Protein AF-A0A6F8ZNH8-F1 (afdb_monomer_lite)

Structure (mmCIF, N/CA/C/O backbone):
data_AF-A0A6F8ZNH8-F1
#
_entry.id   AF-A0A6F8ZNH8-F1
#
loop_
_atom_site.group_PDB
_atom_site.id
_atom_site.type_symbol
_atom_site.label_atom_id
_atom_site.label_alt_id
_atom_site.label_comp_id
_atom_site.label_asym_id
_atom_site.label_entity_id
_atom_site.label_seq_id
_atom_site.pdbx_PDB_ins_code
_atom_site.Cartn_x
_atom_site.Cartn_y
_atom_site.Cartn_z
_atom_site.occupancy
_atom_site.B_iso_or_equiv
_atom_site.auth_seq_id
_atom_site.auth_comp_id
_atom_site.auth_asym_id
_atom_site.auth_atom_id
_atom_site.pdbx_PDB_model_num
ATOM 1 N N . MET A 1 1 ? -17.813 -5.329 -20.142 1.00 42.69 1 MET A N 1
ATOM 2 C CA . MET A 1 1 ? -16.525 -4.760 -19.698 1.00 42.69 1 MET A CA 1
ATOM 3 C C . MET A 1 1 ? -16.427 -5.074 -18.222 1.00 42.69 1 MET A C 1
ATOM 5 O O . MET A 1 1 ? -17.301 -4.631 -17.494 1.00 42.69 1 MET A O 1
ATOM 9 N N . SER A 1 2 ? -15.509 -5.939 -17.800 1.00 47.44 2 SER A N 1
ATOM 10 C CA . SER A 1 2 ? -15.346 -6.252 -16.377 1.00 47.44 2 SER A CA 1
ATOM 11 C C . SER A 1 2 ? -14.862 -5.000 -15.650 1.00 47.44 2 SER A C 1
ATOM 13 O O . SER A 1 2 ? -13.825 -4.444 -16.016 1.00 47.44 2 SER A O 1
ATOM 15 N N . GLU A 1 3 ? -15.622 -4.539 -14.667 1.00 58.56 3 GLU A N 1
ATOM 16 C CA . GLU A 1 3 ? -15.182 -3.494 -13.752 1.00 58.56 3 GLU A CA 1
ATOM 17 C C . GLU A 1 3 ? -13.995 -4.025 -12.937 1.00 58.56 3 GLU A C 1
ATOM 19 O O . GLU A 1 3 ? -13.998 -5.172 -12.487 1.00 58.56 3 GLU A O 1
ATOM 24 N N . ALA A 1 4 ? -12.920 -3.242 -12.841 1.00 76.88 4 ALA A N 1
ATOM 25 C CA . ALA A 1 4 ? -11.747 -3.644 -12.075 1.00 76.88 4 ALA A CA 1
ATOM 26 C C . ALA A 1 4 ? -12.054 -3.484 -10.581 1.00 76.88 4 ALA A C 1
ATOM 28 O O . ALA A 1 4 ? -12.448 -2.397 -10.170 1.00 76.88 4 ALA A O 1
ATOM 29 N N . VAL A 1 5 ? -11.813 -4.524 -9.773 1.00 86.62 5 VAL A N 1
ATOM 30 C CA . VAL A 1 5 ? -12.069 -4.536 -8.314 1.00 86.62 5 VAL A CA 1
ATOM 31 C C . VAL A 1 5 ? -11.471 -3.312 -7.608 1.00 86.62 5 VAL A C 1
ATOM 33 O O . VAL A 1 5 ? -12.122 -2.706 -6.769 1.00 86.62 5 VAL A O 1
ATOM 36 N N . ALA A 1 6 ? -10.270 -2.885 -8.011 1.00 87.94 6 ALA A N 1
ATOM 37 C CA . ALA A 1 6 ? -9.596 -1.702 -7.470 1.00 87.94 6 ALA A CA 1
ATOM 38 C C . ALA A 1 6 ? -10.387 -0.386 -7.653 1.00 87.94 6 ALA A C 1
ATOM 40 O O . ALA A 1 6 ? -10.163 0.580 -6.936 1.00 87.94 6 ALA A O 1
ATOM 41 N N . ARG A 1 7 ? -11.320 -0.312 -8.610 1.00 88.94 7 ARG A N 1
ATOM 42 C CA . ARG A 1 7 ? -12.134 0.890 -8.853 1.00 88.94 7 ARG A CA 1
ATOM 43 C C . ARG A 1 7 ? -13.456 0.883 -8.090 1.00 88.94 7 ARG A C 1
ATOM 45 O O . ARG A 1 7 ? -14.021 1.962 -7.905 1.00 88.94 7 ARG A O 1
ATOM 52 N N . ASP A 1 8 ? -13.908 -0.279 -7.629 1.00 92.25 8 ASP A N 1
ATOM 53 C CA . ASP A 1 8 ? -15.174 -0.446 -6.919 1.00 92.25 8 ASP A CA 1
ATOM 54 C C . ASP A 1 8 ? -15.009 -0.117 -5.427 1.00 92.25 8 ASP A C 1
ATOM 56 O O . ASP A 1 8 ? -14.792 -0.978 -4.574 1.00 92.25 8 ASP A O 1
ATOM 60 N N . LYS A 1 9 ? -15.108 1.174 -5.099 1.00 92.25 9 LYS A N 1
ATOM 61 C CA . LYS A 1 9 ? -14.975 1.668 -3.719 1.00 92.25 9 LYS A CA 1
ATOM 62 C C . LYS A 1 9 ? -16.019 1.086 -2.768 1.00 92.25 9 LYS A C 1
ATOM 64 O O . LYS A 1 9 ? -15.726 0.918 -1.584 1.00 92.25 9 LYS A O 1
ATOM 69 N N . ALA A 1 10 ? -17.222 0.789 -3.265 1.00 93.38 10 ALA A N 1
ATOM 70 C CA . ALA A 1 10 ? -18.279 0.199 -2.452 1.00 93.38 10 ALA A CA 1
ATOM 71 C C . ALA A 1 10 ? -17.900 -1.229 -2.045 1.00 93.38 10 ALA A C 1
ATOM 73 O O . ALA A 1 10 ? -17.994 -1.575 -0.866 1.00 93.38 10 ALA A O 1
ATOM 74 N N . LEU A 1 11 ? -17.383 -2.019 -2.990 1.00 93.94 11 LEU A N 1
ATOM 75 C CA . LEU A 1 11 ? -16.864 -3.352 -2.712 1.00 93.94 11 LEU A CA 1
ATOM 76 C C . LEU A 1 11 ? -15.678 -3.305 -1.744 1.00 93.94 11 LEU A C 1
ATOM 78 O O . LEU A 1 11 ? -15.710 -4.004 -0.732 1.00 93.94 11 LEU A O 1
ATOM 82 N N . LEU A 1 12 ? -14.679 -2.451 -1.998 1.00 93.50 12 LEU A N 1
ATOM 83 C CA . LEU A 1 12 ? -13.515 -2.292 -1.113 1.00 93.50 12 LEU A CA 1
ATOM 84 C C . LEU A 1 12 ? -13.935 -1.938 0.322 1.00 93.50 12 LEU A C 1
ATOM 86 O O . LEU A 1 12 ? -13.414 -2.514 1.275 1.00 93.50 12 LEU A O 1
ATOM 90 N N . SER A 1 13 ? -14.927 -1.057 0.473 1.00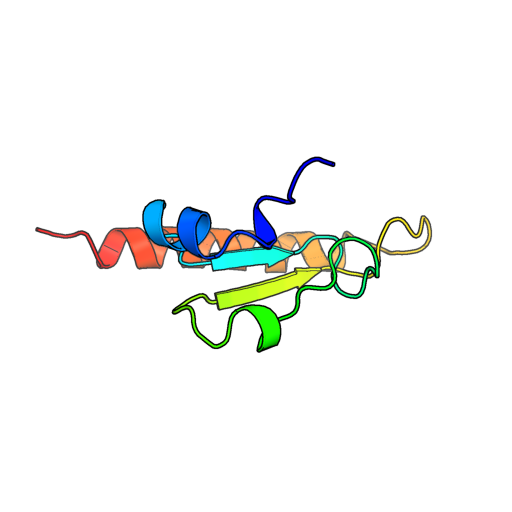 93.06 13 SER A N 1
ATOM 91 C CA . SER A 1 13 ? -15.475 -0.687 1.784 1.00 93.06 13 SER A CA 1
ATOM 92 C C . SER A 1 13 ? -16.211 -1.852 2.447 1.00 93.06 13 SER A C 1
ATOM 94 O O . SER A 1 13 ? -16.029 -2.096 3.635 1.00 93.06 13 SER A O 1
ATOM 96 N N . SER A 1 14 ? -17.024 -2.598 1.689 1.00 94.00 14 SER A N 1
ATOM 97 C CA . SER A 1 14 ? -17.787 -3.744 2.212 1.00 94.00 14 SER A CA 1
ATOM 98 C C . SER A 1 14 ? -16.900 -4.899 2.682 1.00 94.00 14 SER A C 1
ATOM 100 O O . SER A 1 14 ? -17.273 -5.638 3.588 1.00 94.00 14 SER A O 1
ATOM 102 N N . LEU A 1 15 ? -15.720 -5.037 2.073 1.00 92.94 15 LEU A N 1
ATOM 103 C CA . LEU A 1 15 ? -14.705 -6.016 2.444 1.00 92.94 15 LEU A CA 1
ATOM 104 C C . LEU A 1 15 ? -13.772 -5.505 3.549 1.00 92.94 15 LEU A C 1
ATOM 106 O O . LEU A 1 15 ? -12.852 -6.224 3.928 1.00 92.94 15 LEU A O 1
ATOM 110 N N . CYS A 1 16 ? -13.993 -4.282 4.047 1.00 92.69 16 CYS A N 1
ATOM 111 C CA . CYS A 1 16 ? -13.130 -3.620 5.020 1.00 92.69 16 CYS A CA 1
ATOM 112 C C . CYS A 1 16 ? -11.657 -3.606 4.581 1.00 92.69 16 CYS A C 1
ATOM 114 O O . CYS A 1 16 ? -10.765 -3.845 5.390 1.00 92.69 16 CYS A O 1
ATOM 116 N N . ILE A 1 17 ? -11.390 -3.357 3.294 1.00 94.12 17 ILE A N 1
ATOM 117 C CA . ILE A 1 17 ? -10.015 -3.223 2.807 1.00 94.12 17 ILE A CA 1
ATOM 118 C C . ILE A 1 17 ? -9.369 -2.015 3.488 1.00 94.12 17 ILE A C 1
ATOM 120 O O . ILE A 1 17 ? -9.897 -0.910 3.410 1.00 94.12 17 ILE A O 1
ATOM 124 N N . THR A 1 18 ? -8.221 -2.240 4.126 1.00 94.88 18 THR A N 1
ATOM 125 C CA . THR A 1 18 ? -7.436 -1.227 4.852 1.00 94.88 18 THR A CA 1
ATOM 126 C C . THR A 1 18 ? -6.176 -0.805 4.094 1.00 94.88 18 THR A C 1
ATOM 128 O O . THR A 1 18 ? -5.686 0.306 4.269 1.00 94.88 18 THR A O 1
ATOM 131 N N . HIS A 1 19 ? -5.655 -1.667 3.217 1.00 95.38 19 HIS A N 1
ATOM 132 C CA . HIS A 1 19 ? -4.396 -1.449 2.504 1.00 95.38 19 HIS A CA 1
ATOM 133 C C . HIS A 1 19 ? -4.511 -1.896 1.044 1.00 95.38 19 HIS A C 1
ATOM 135 O O . HIS A 1 19 ? -5.071 -2.952 0.745 1.00 95.38 19 HIS A O 1
ATOM 141 N N . ILE A 1 20 ? -3.950 -1.108 0.127 1.00 93.88 20 ILE A N 1
ATOM 142 C CA . ILE A 1 20 ? -3.944 -1.378 -1.314 1.00 93.88 20 ILE A CA 1
ATOM 143 C C . ILE A 1 20 ? -2.502 -1.406 -1.814 1.00 93.88 20 ILE A C 1
ATOM 145 O O . ILE A 1 20 ? -1.785 -0.413 -1.713 1.00 93.88 20 ILE A O 1
ATOM 149 N N . VAL A 1 21 ? -2.104 -2.524 -2.425 1.00 93.06 21 VAL A N 1
ATOM 150 C CA . VAL A 1 21 ? -0.873 -2.622 -3.220 1.00 93.06 21 VAL A CA 1
ATOM 151 C C . VAL A 1 21 ? -1.249 -2.552 -4.698 1.00 93.06 21 VAL A C 1
ATOM 153 O O . VAL A 1 21 ? -1.899 -3.461 -5.213 1.00 93.06 21 VAL A O 1
ATOM 156 N N . ASN A 1 22 ? -0.850 -1.485 -5.391 1.00 90.38 22 ASN A N 1
ATOM 157 C CA . ASN A 1 22 ? -1.034 -1.364 -6.836 1.00 90.38 22 ASN A CA 1
ATOM 158 C C . ASN A 1 22 ? 0.251 -1.766 -7.563 1.00 90.38 22 ASN A C 1
ATOM 160 O O . ASN A 1 22 ? 1.202 -0.993 -7.611 1.00 90.38 22 ASN A O 1
ATOM 164 N N . SER A 1 23 ? 0.271 -2.964 -8.145 1.00 85.81 23 SER A N 1
ATOM 165 C CA . SER A 1 23 ? 1.444 -3.511 -8.846 1.00 85.81 23 SER A CA 1
ATOM 166 C C . SER A 1 23 ? 1.675 -2.969 -10.261 1.00 85.81 23 SER A C 1
ATOM 168 O O . SER A 1 23 ? 2.570 -3.447 -10.950 1.00 85.81 23 SER A O 1
ATOM 170 N N . VAL A 1 24 ? 0.833 -2.042 -10.718 1.00 78.44 24 VAL A N 1
ATOM 171 C CA . VAL A 1 24 ? 0.908 -1.408 -12.043 1.00 78.44 24 VAL A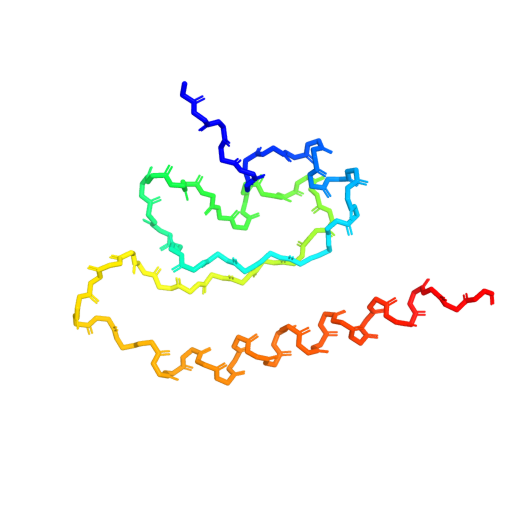 CA 1
ATOM 172 C C . VAL A 1 24 ? 0.670 0.097 -11.915 1.00 78.44 24 VAL A C 1
ATOM 174 O O . VAL A 1 24 ? -0.097 0.697 -12.677 1.00 78.44 24 VAL A O 1
ATOM 177 N N . ASP A 1 25 ? 1.265 0.708 -10.891 1.00 77.19 25 ASP A N 1
ATOM 178 C CA . ASP A 1 25 ? 1.064 2.126 -10.607 1.00 77.19 25 ASP A CA 1
ATOM 179 C C . ASP A 1 25 ? 1.538 3.009 -11.773 1.00 77.19 25 ASP A C 1
ATOM 181 O O 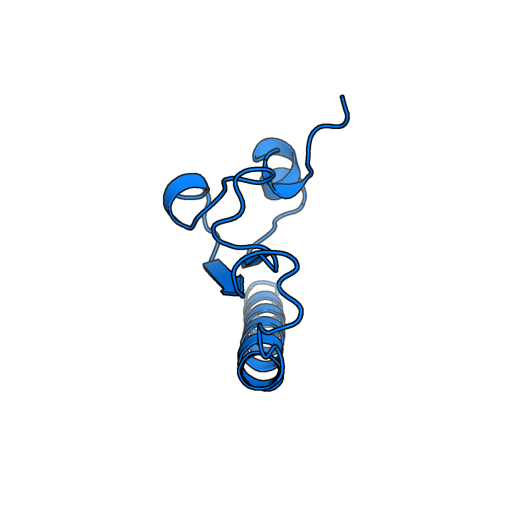. ASP A 1 25 ? 2.525 2.732 -12.449 1.00 77.19 25 ASP A O 1
ATOM 185 N N . GLY A 1 26 ? 0.788 4.067 -12.076 1.00 66.06 26 GLY A N 1
ATOM 186 C CA . GLY A 1 26 ? 1.034 4.882 -13.272 1.00 66.06 26 GLY A CA 1
ATOM 187 C C . GLY A 1 26 ? 0.587 4.249 -14.604 1.00 66.06 26 GLY A C 1
ATOM 188 O O . GLY A 1 26 ? 0.755 4.870 -15.653 1.00 66.06 26 GLY A O 1
ATOM 189 N N . CYS A 1 27 ? -0.040 3.064 -14.603 1.00 66.06 27 CYS A N 1
ATOM 190 C CA . CYS A 1 27 ? -0.670 2.492 -15.797 1.00 66.06 27 CYS A CA 1
ATOM 191 C C . CYS A 1 27 ? -1.971 3.226 -16.175 1.00 66.06 27 CYS A C 1
ATOM 193 O O . CYS A 1 27 ? -2.874 3.409 -15.358 1.00 66.06 27 CYS A O 1
ATOM 195 N N . HIS A 1 28 ? -2.149 3.546 -17.461 1.00 62.97 28 HIS A N 1
ATOM 196 C CA . HIS A 1 28 ? -3.393 4.141 -17.972 1.00 62.97 28 HIS A CA 1
ATOM 197 C C . HIS A 1 28 ? -4.616 3.200 -17.911 1.00 62.97 28 HIS A C 1
ATOM 199 O O . HIS A 1 28 ? -5.749 3.672 -17.999 1.00 62.97 28 HIS A O 1
ATOM 205 N N . ARG A 1 29 ? -4.424 1.876 -17.766 1.00 62.59 29 ARG A N 1
ATOM 206 C CA . ARG A 1 29 ? -5.526 0.887 -17.756 1.00 62.59 29 ARG A CA 1
ATOM 207 C C . ARG A 1 29 ? -6.268 0.848 -16.421 1.00 62.59 29 ARG A C 1
ATOM 209 O O . ARG A 1 29 ? -7.497 0.818 -16.406 1.00 62.59 29 ARG A O 1
ATOM 216 N N . ILE A 1 30 ? -5.532 0.871 -15.313 1.00 65.69 30 ILE A N 1
ATOM 217 C CA . ILE A 1 30 ? -6.073 0.985 -13.954 1.00 65.69 30 ILE A CA 1
ATOM 218 C C . ILE A 1 30 ? -5.468 2.255 -13.367 1.00 65.69 30 ILE A C 1
ATOM 220 O O . ILE A 1 30 ? -4.548 2.220 -12.560 1.00 65.69 30 ILE A O 1
ATOM 224 N N . SER A 1 31 ? -5.956 3.395 -13.857 1.00 67.00 31 SER A N 1
ATOM 225 C CA . SER A 1 31 ? -5.512 4.711 -13.401 1.00 67.00 31 SER A CA 1
ATOM 226 C C . SER A 1 31 ? -6.126 5.012 -12.033 1.00 67.00 31 SER A C 1
ATOM 228 O O . SER A 1 31 ? -7.078 5.779 -11.899 1.00 67.00 31 SER A O 1
ATOM 230 N N . THR A 1 32 ? -5.612 4.330 -11.017 1.00 75.38 32 THR A N 1
ATOM 231 C CA . THR A 1 32 ? -5.810 4.679 -9.614 1.00 75.38 32 THR A CA 1
ATOM 232 C C . THR A 1 32 ? -4.470 5.097 -9.040 1.00 75.38 32 THR A C 1
ATOM 234 O O . THR A 1 32 ? -3.443 4.546 -9.415 1.00 75.38 32 THR A O 1
ATOM 237 N N . GLY A 1 33 ? -4.494 6.050 -8.124 1.00 83.44 33 GLY A N 1
ATOM 238 C CA . GLY A 1 33 ? -3.351 6.432 -7.306 1.00 83.44 33 GLY A CA 1
ATOM 239 C C . GLY A 1 33 ? -3.843 6.743 -5.896 1.00 83.44 33 GLY A C 1
ATOM 240 O O . GLY A 1 33 ? -5.047 6.626 -5.646 1.00 83.44 33 GLY A O 1
ATOM 241 N N . PRO A 1 34 ? -2.980 7.212 -4.986 1.00 86.38 34 PRO A N 1
ATOM 242 C CA . PRO A 1 34 ? -3.398 7.532 -3.621 1.00 86.38 34 PRO A CA 1
ATOM 243 C C . PRO A 1 34 ? -4.569 8.532 -3.594 1.00 86.38 34 PRO A C 1
ATOM 245 O O . PRO A 1 34 ? -5.512 8.366 -2.830 1.00 86.38 34 PRO A O 1
ATOM 248 N N . GLY A 1 35 ? -4.590 9.505 -4.516 1.00 89.00 35 GLY A N 1
ATOM 249 C CA . GLY A 1 35 ? -5.702 10.454 -4.654 1.00 89.00 35 GLY A CA 1
ATOM 250 C C . GLY A 1 35 ? -7.023 9.845 -5.142 1.00 89.00 35 GLY A C 1
ATOM 251 O O . GLY A 1 35 ? -8.074 10.426 -4.903 1.00 89.00 35 GLY A O 1
ATOM 252 N N . TYR A 1 36 ? -7.012 8.678 -5.798 1.00 91.12 36 TYR A N 1
ATOM 253 C CA . TYR A 1 36 ? -8.255 7.998 -6.183 1.00 91.12 36 TYR A CA 1
ATOM 254 C C . TYR A 1 36 ? -9.009 7.485 -4.953 1.00 91.12 36 TYR A C 1
ATOM 256 O O . TYR A 1 36 ? -10.237 7.499 -4.953 1.00 91.12 36 TYR A O 1
ATOM 264 N N . TYR A 1 37 ? -8.280 7.065 -3.916 1.00 92.44 37 TYR A N 1
ATOM 265 C CA . TYR A 1 37 ? -8.824 6.480 -2.691 1.00 92.44 37 TYR A CA 1
ATOM 266 C C . TYR A 1 37 ? -8.905 7.473 -1.523 1.00 92.44 37 TYR A C 1
ATOM 268 O O . TYR A 1 37 ? -9.068 7.051 -0.387 1.00 92.44 37 TYR A O 1
ATOM 276 N N . SER A 1 38 ? -8.789 8.783 -1.767 1.00 91.12 38 SER A N 1
ATOM 277 C CA . SER A 1 38 ? -8.699 9.801 -0.704 1.00 91.12 38 SER A CA 1
ATOM 278 C C . SER A 1 38 ? -9.926 9.892 0.216 1.00 91.12 38 SER A C 1
ATOM 280 O O . SER A 1 38 ? -9.864 10.505 1.275 1.00 91.12 38 SER A O 1
ATOM 282 N N . ASP A 1 39 ? -11.058 9.354 -0.226 1.00 93.12 39 ASP A N 1
ATOM 283 C CA . ASP A 1 39 ? -12.332 9.248 0.489 1.00 93.12 39 ASP A CA 1
ATOM 284 C C . ASP A 1 39 ? -12.493 7.924 1.253 1.00 93.12 39 ASP A C 1
ATOM 286 O O . ASP A 1 39 ? -13.472 7.755 1.978 1.00 93.12 39 ASP A O 1
ATOM 290 N N . LEU A 1 40 ? -11.547 6.994 1.106 1.00 91.94 40 LEU A N 1
ATOM 291 C CA . LEU A 1 40 ? -11.498 5.743 1.851 1.00 91.94 40 LEU A CA 1
ATOM 292 C C . LEU A 1 40 ? -10.360 5.783 2.882 1.00 91.94 40 LEU A C 1
ATOM 294 O O . LEU A 1 40 ? -9.299 6.346 2.610 1.00 91.94 40 LEU A O 1
ATOM 298 N N . PRO A 1 41 ? -10.537 5.160 4.059 1.00 91.75 41 PRO A N 1
ATOM 299 C CA . PRO A 1 41 ? -9.490 5.059 5.069 1.00 91.75 41 PRO A CA 1
ATOM 300 C C . PRO A 1 41 ? -8.499 3.943 4.704 1.00 91.75 41 PRO A C 1
ATOM 302 O O . PRO A 1 41 ? -8.394 2.949 5.416 1.00 91.75 41 PRO A O 1
ATOM 305 N N . VAL A 1 42 ? -7.814 4.082 3.565 1.00 93.00 42 VAL A N 1
ATOM 306 C CA . VAL A 1 42 ? -6.865 3.080 3.066 1.00 93.00 42 VAL A CA 1
ATOM 307 C C . VAL A 1 42 ? -5.456 3.632 2.945 1.00 93.00 42 VAL A C 1
ATOM 309 O O . VAL A 1 42 ? -5.250 4.766 2.510 1.00 93.00 42 VAL A O 1
ATOM 312 N N . GLU A 1 43 ? -4.471 2.799 3.262 1.00 94.69 43 GLU A N 1
ATOM 313 C CA . GLU A 1 43 ? -3.080 3.061 2.908 1.00 94.69 43 GLU A CA 1
ATOM 314 C C . GLU A 1 43 ? -2.776 2.515 1.508 1.00 94.69 43 GLU A C 1
ATOM 316 O O . GLU A 1 43 ? -3.216 1.426 1.131 1.00 94.69 43 GLU A O 1
ATOM 321 N N . TYR A 1 44 ? -2.016 3.272 0.719 1.00 94.00 44 TYR A N 1
ATOM 322 C CA . TYR A 1 44 ? -1.714 2.942 -0.672 1.00 94.00 44 TYR A CA 1
ATOM 323 C C . TYR A 1 44 ? -0.214 2.752 -0.880 1.00 94.00 44 TYR A C 1
ATOM 325 O O . TYR A 1 44 ? 0.580 3.632 -0.545 1.00 94.00 44 TYR A O 1
ATOM 333 N N . TYR A 1 45 ? 0.159 1.646 -1.518 1.00 93.69 45 TYR A N 1
ATOM 334 C CA . TYR A 1 45 ? 1.523 1.362 -1.940 1.00 93.69 45 TYR A CA 1
ATOM 335 C C . TYR A 1 45 ? 1.568 1.040 -3.437 1.00 93.69 45 TYR A C 1
ATOM 337 O O . TYR A 1 45 ? 1.045 0.021 -3.889 1.00 93.69 45 TYR A O 1
ATOM 345 N N . GLY A 1 46 ? 2.187 1.926 -4.215 1.00 90.00 46 GLY A N 1
ATOM 346 C CA . GLY A 1 46 ? 2.376 1.753 -5.652 1.00 90.00 46 GLY A CA 1
ATOM 347 C C . GLY A 1 46 ? 3.702 1.071 -5.978 1.00 90.00 46 GLY A C 1
ATOM 348 O O . GLY A 1 46 ? 4.753 1.467 -5.475 1.00 90.00 46 GLY A O 1
ATOM 349 N N . VAL A 1 47 ? 3.665 0.071 -6.855 1.00 85.06 47 VAL A N 1
ATOM 350 C CA . VAL A 1 47 ? 4.843 -0.571 -7.437 1.00 85.06 47 VAL A CA 1
ATOM 351 C C . VAL A 1 47 ? 4.789 -0.368 -8.940 1.00 85.06 47 VAL A C 1
ATOM 353 O O . VAL A 1 47 ? 3.908 -0.931 -9.573 1.00 85.06 47 VAL A O 1
ATOM 356 N N . GLY A 1 48 ? 5.749 0.409 -9.452 1.00 73.00 48 GLY A N 1
ATOM 357 C CA . GLY A 1 48 ? 6.238 0.417 -10.836 1.00 73.00 48 GLY A CA 1
ATOM 358 C C . GLY A 1 48 ? 5.249 0.674 -11.986 1.00 73.00 48 GLY A C 1
ATOM 359 O O . GLY A 1 48 ? 4.095 0.262 -11.932 1.00 73.00 48 GLY A O 1
ATOM 360 N N . PRO A 1 49 ? 5.705 1.282 -13.099 1.00 66.81 49 PRO A N 1
ATOM 361 C CA . PRO A 1 49 ? 4.932 1.272 -14.334 1.00 66.81 49 PRO A CA 1
ATOM 362 C C . PRO A 1 49 ? 4.759 -0.167 -14.867 1.00 66.81 49 PRO A C 1
ATOM 364 O O . PRO A 1 49 ? 5.578 -1.043 -14.584 1.00 66.81 49 PRO A O 1
ATOM 367 N N . PRO A 1 50 ? 3.686 -0.428 -15.633 1.00 65.19 50 PRO A N 1
ATOM 368 C CA . PRO A 1 50 ? 3.315 -1.772 -16.067 1.00 65.19 50 PRO A CA 1
ATOM 369 C C . PRO A 1 50 ? 4.339 -2.378 -17.032 1.00 65.19 50 PRO A C 1
ATOM 371 O O . PRO A 1 50 ? 4.809 -1.687 -17.931 1.00 65.19 50 PRO A O 1
ATOM 374 N N . ASP A 1 51 ? 4.559 -3.690 -16.897 1.00 63.06 51 ASP A N 1
ATOM 375 C CA . ASP A 1 51 ? 5.016 -4.607 -17.955 1.00 63.06 51 ASP A CA 1
ATOM 376 C C . ASP A 1 51 ? 6.223 -4.143 -18.785 1.00 63.06 51 ASP A C 1
ATOM 378 O O . ASP A 1 51 ? 6.341 -4.463 -19.970 1.00 63.06 51 ASP A O 1
ATOM 382 N N . ASP A 1 52 ? 7.134 -3.402 -18.166 1.00 70.12 52 ASP A N 1
ATOM 383 C CA . ASP A 1 52 ? 8.415 -3.084 -18.769 1.00 70.12 52 ASP A CA 1
ATOM 384 C C . ASP A 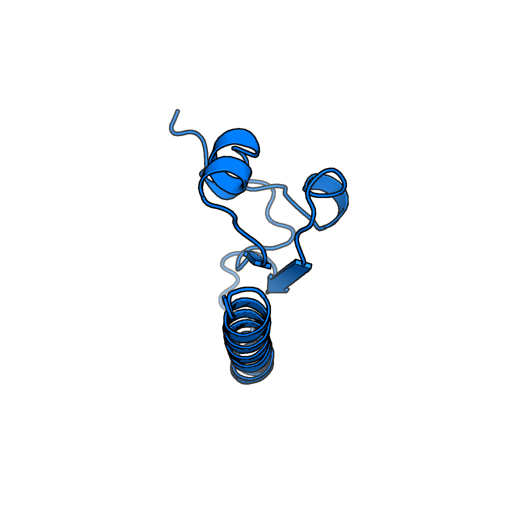1 52 ? 9.398 -4.217 -18.420 1.00 70.12 52 ASP A C 1
ATOM 386 O O . ASP A 1 52 ? 9.703 -4.418 -17.242 1.00 70.12 52 ASP A O 1
ATOM 390 N N . PRO A 1 53 ? 9.889 -4.999 -19.401 1.00 73.44 53 PRO A N 1
ATOM 391 C CA . PRO A 1 53 ? 10.885 -6.035 -19.143 1.00 73.44 53 PRO A CA 1
ATOM 392 C C . PRO A 1 53 ? 12.207 -5.470 -18.597 1.00 73.44 53 PRO A C 1
ATOM 394 O O . PRO A 1 53 ? 12.998 -6.231 -18.040 1.00 73.44 53 PRO A O 1
ATOM 397 N N . GLU A 1 54 ? 12.448 -4.161 -18.724 1.00 81.62 54 GLU A N 1
ATOM 398 C CA . GLU A 1 54 ? 13.571 -3.455 -18.101 1.00 81.62 54 GLU A CA 1
ATOM 399 C C . GLU A 1 54 ? 13.256 -2.969 -16.675 1.00 81.62 54 GLU A C 1
ATOM 401 O O . GLU A 1 54 ? 14.170 -2.588 -15.934 1.00 81.62 54 GLU A O 1
ATOM 406 N N . PHE A 1 55 ? 11.993 -3.017 -16.235 1.00 81.88 55 PHE A N 1
ATOM 407 C CA . PHE A 1 55 ? 11.627 -2.643 -14.875 1.00 81.88 55 PHE A CA 1
ATOM 408 C C . PHE A 1 55 ? 12.072 -3.710 -13.874 1.00 81.88 55 PHE A C 1
ATOM 410 O O . PHE A 1 55 ? 11.540 -4.820 -13.789 1.00 81.88 55 PHE A O 1
ATOM 417 N N . ASN A 1 56 ? 13.061 -3.349 -13.058 1.00 84.69 56 ASN A N 1
ATOM 418 C CA . ASN A 1 56 ? 13.555 -4.229 -12.016 1.00 84.69 56 ASN A CA 1
ATOM 419 C C . ASN A 1 56 ? 12.589 -4.253 -10.820 1.00 84.69 56 ASN A C 1
ATOM 421 O O . ASN A 1 56 ? 12.563 -3.326 -10.014 1.00 84.69 56 ASN A O 1
ATOM 425 N N . LEU A 1 57 ? 11.851 -5.355 -10.667 1.00 87.56 57 LEU A N 1
ATOM 426 C CA . LEU A 1 57 ? 10.971 -5.598 -9.519 1.00 87.56 57 LEU A CA 1
ATOM 427 C C . LEU A 1 57 ? 11.722 -5.922 -8.216 1.00 87.56 57 LEU A C 1
ATOM 429 O O . LEU A 1 57 ? 11.153 -5.757 -7.137 1.00 87.56 57 LEU A O 1
ATOM 433 N N . GLN A 1 58 ? 12.980 -6.377 -8.278 1.00 90.12 58 GLN A N 1
ATOM 434 C CA . GLN A 1 58 ? 13.707 -6.858 -7.093 1.00 90.12 58 GLN A CA 1
ATOM 435 C C . GLN A 1 58 ? 13.781 -5.845 -5.938 1.00 90.12 58 GLN A C 1
ATOM 437 O O . GLN A 1 58 ? 13.559 -6.256 -4.797 1.00 90.12 58 GLN A O 1
ATOM 442 N N . PRO A 1 59 ? 14.037 -4.540 -6.168 1.00 91.38 59 PRO A N 1
ATOM 443 C CA . PRO A 1 59 ? 14.070 -3.548 -5.097 1.00 91.38 59 PRO A CA 1
ATOM 444 C C . PRO A 1 59 ? 12.730 -3.398 -4.369 1.00 91.38 59 PRO A C 1
ATOM 446 O O . PRO A 1 59 ? 12.711 -2.949 -3.228 1.00 91.38 59 PRO A O 1
ATOM 449 N N . HIS A 1 60 ? 11.619 -3.789 -5.001 1.00 90.81 60 HIS A N 1
ATOM 450 C CA . HIS A 1 60 ? 10.278 -3.678 -4.437 1.00 90.81 60 HIS A CA 1
ATOM 451 C C . HIS A 1 60 ? 9.860 -4.904 -3.618 1.00 90.81 60 HIS A C 1
ATOM 453 O O . HIS A 1 60 ? 8.896 -4.805 -2.865 1.00 90.81 60 HIS A O 1
ATOM 459 N N . PHE A 1 61 ? 10.570 -6.036 -3.696 1.00 91.69 61 PHE A N 1
ATOM 460 C CA . PHE A 1 61 ? 10.166 -7.270 -3.008 1.00 91.69 61 PHE A CA 1
ATOM 461 C C . PHE A 1 61 ? 10.091 -7.114 -1.488 1.00 91.69 61 PHE A C 1
ATOM 463 O O . PHE A 1 61 ? 9.024 -7.317 -0.911 1.00 91.69 61 PHE A O 1
ATOM 470 N N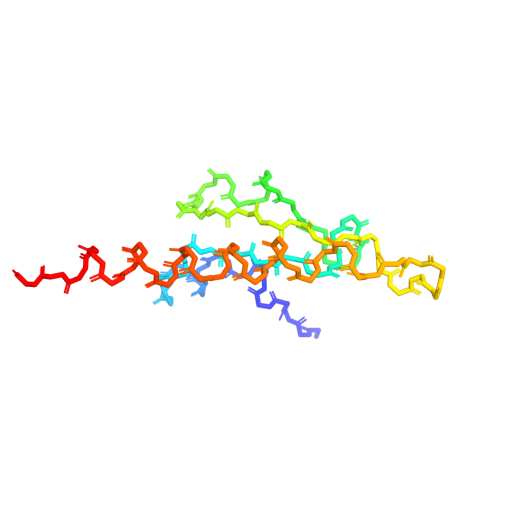 . ASN A 1 62 ? 11.192 -6.718 -0.844 1.00 96.31 62 ASN A N 1
ATOM 471 C CA . ASN A 1 62 ? 11.209 -6.560 0.612 1.00 96.31 62 ASN A CA 1
ATOM 472 C C . ASN A 1 62 ? 10.288 -5.420 1.079 1.00 96.31 62 ASN A C 1
ATOM 474 O O . ASN A 1 62 ? 9.450 -5.684 1.935 1.00 96.31 62 ASN A O 1
ATOM 478 N N . PRO A 1 63 ? 10.324 -4.208 0.484 1.00 95.81 63 PRO A N 1
ATOM 479 C CA . PRO A 1 63 ? 9.409 -3.137 0.882 1.00 95.81 63 PRO A CA 1
ATOM 480 C C . PRO A 1 63 ? 7.924 -3.504 0.753 1.00 95.81 63 PRO A C 1
ATOM 482 O O . PRO A 1 63 ? 7.137 -3.189 1.640 1.00 95.81 63 PRO A O 1
ATOM 485 N N . THR A 1 64 ? 7.534 -4.209 -0.317 1.00 95.56 64 THR A N 1
ATOM 486 C CA . THR A 1 64 ? 6.140 -4.654 -0.494 1.00 95.56 64 THR A CA 1
ATOM 487 C C . THR A 1 64 ? 5.767 -5.715 0.541 1.00 95.56 64 THR A C 1
ATOM 489 O O . THR A 1 64 ? 4.677 -5.669 1.108 1.00 95.56 64 THR A O 1
ATOM 492 N N . ALA A 1 65 ? 6.666 -6.666 0.816 1.00 96.25 65 ALA A N 1
ATOM 493 C CA . ALA A 1 65 ? 6.443 -7.682 1.840 1.00 96.25 65 ALA A CA 1
ATOM 494 C C . ALA A 1 65 ? 6.314 -7.061 3.241 1.00 96.25 65 ALA A C 1
ATOM 496 O O . ALA A 1 65 ? 5.432 -7.452 4.004 1.00 96.25 65 ALA A O 1
ATOM 497 N N . ASP A 1 66 ? 7.141 -6.065 3.560 1.00 97.19 66 ASP A N 1
ATOM 498 C CA . ASP A 1 66 ? 7.087 -5.333 4.825 1.00 97.19 66 ASP A CA 1
ATOM 499 C C . ASP A 1 66 ? 5.791 -4.530 4.965 1.00 97.19 66 ASP A C 1
ATOM 501 O O . ASP A 1 66 ? 5.184 -4.537 6.040 1.00 97.19 66 ASP A O 1
ATOM 505 N N . PHE A 1 67 ? 5.323 -3.901 3.882 1.00 96.44 67 PHE A N 1
ATOM 506 C CA . PHE A 1 67 ? 4.028 -3.220 3.840 1.00 96.44 67 PHE A CA 1
ATOM 507 C C . PHE A 1 67 ? 2.879 -4.191 4.151 1.00 96.44 67 PHE A C 1
ATOM 509 O O . PHE A 1 67 ? 2.093 -3.945 5.064 1.00 96.44 67 PHE A O 1
ATOM 516 N N . ILE A 1 68 ? 2.838 -5.350 3.481 1.00 95.88 68 ILE A N 1
ATOM 517 C CA . ILE A 1 68 ? 1.818 -6.387 3.720 1.00 95.88 68 ILE A CA 1
ATOM 518 C C . ILE A 1 68 ? 1.893 -6.925 5.157 1.00 95.88 68 ILE A C 1
ATOM 520 O O . ILE A 1 68 ? 0.875 -7.068 5.830 1.00 95.88 68 ILE A O 1
ATOM 524 N N . ASN A 1 69 ? 3.093 -7.224 5.654 1.00 96.56 69 ASN A N 1
ATOM 525 C CA . ASN A 1 69 ? 3.285 -7.752 7.005 1.00 96.56 69 ASN A CA 1
ATOM 526 C C . ASN A 1 69 ? 2.862 -6.745 8.085 1.00 96.56 69 ASN A C 1
ATOM 528 O O . ASN A 1 69 ? 2.329 -7.136 9.123 1.00 96.56 69 ASN A O 1
ATOM 532 N N . THR A 1 70 ? 3.107 -5.456 7.855 1.00 95.25 70 THR A N 1
ATOM 533 C CA . THR A 1 70 ? 2.702 -4.382 8.769 1.00 95.25 70 THR A CA 1
ATOM 534 C C . THR A 1 70 ? 1.185 -4.227 8.785 1.00 95.25 70 THR A C 1
ATOM 536 O O . THR A 1 70 ? 0.606 -4.247 9.872 1.00 95.25 70 THR A O 1
ATOM 539 N N . ALA A 1 71 ? 0.552 -4.205 7.609 1.00 94.56 71 ALA A N 1
ATOM 540 C CA . ALA A 1 71 ? -0.900 -4.150 7.455 1.00 94.56 71 ALA A CA 1
ATOM 541 C C . ALA A 1 71 ? -1.604 -5.271 8.239 1.00 94.56 71 ALA A C 1
ATOM 543 O O . ALA A 1 71 ? -2.455 -5.021 9.091 1.00 94.56 71 ALA A O 1
ATOM 544 N N . LEU A 1 72 ? -1.163 -6.520 8.043 1.00 93.94 72 LEU A N 1
ATOM 545 C CA . LEU A 1 72 ? -1.739 -7.684 8.727 1.00 93.94 72 LEU A CA 1
ATOM 546 C C . LEU A 1 72 ? -1.573 -7.628 10.254 1.00 93.94 72 LEU A C 1
ATOM 548 O O . LEU A 1 72 ? -2.415 -8.137 10.994 1.00 93.94 72 LEU A O 1
ATOM 552 N N . LYS A 1 73 ? -0.491 -7.015 10.749 1.00 92.75 73 LYS A N 1
ATOM 553 C CA . LYS A 1 73 ? -0.280 -6.822 12.190 1.00 92.75 73 LYS A CA 1
ATOM 554 C C . LYS A 1 73 ? -1.158 -5.711 12.753 1.00 92.75 73 LYS A C 1
ATOM 556 O O . LYS A 1 73 ? -1.635 -5.868 13.874 1.00 92.75 73 LYS A O 1
ATOM 561 N N . GLN A 1 74 ? -1.368 -4.620 12.021 1.00 86.62 74 GLN A N 1
ATOM 562 C CA . GLN A 1 74 ? -2.262 -3.537 12.440 1.00 86.62 74 GLN A CA 1
ATOM 563 C C . GLN A 1 74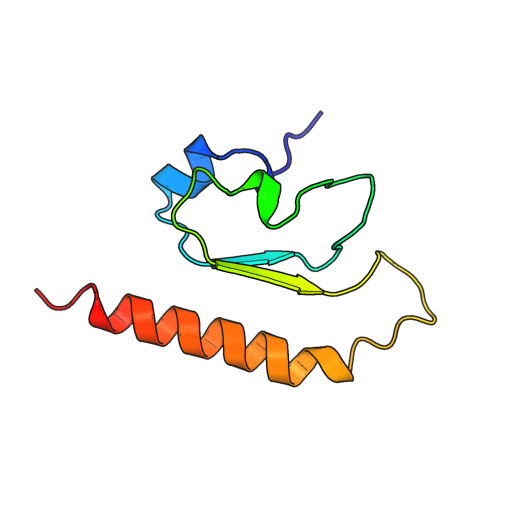 ? -3.706 -4.039 12.559 1.00 86.62 74 GLN A C 1
ATOM 565 O O . GLN A 1 74 ? -4.334 -3.818 13.595 1.00 86.62 74 GLN A O 1
ATOM 570 N N . ASP A 1 75 ? -4.180 -4.807 11.575 1.00 74.25 75 ASP A N 1
ATOM 571 C CA . ASP A 1 75 ? -5.529 -5.389 11.583 1.00 74.25 75 ASP A CA 1
ATOM 572 C C . ASP A 1 75 ? -5.727 -6.399 12.730 1.00 74.25 75 ASP A C 1
ATOM 574 O O . ASP A 1 75 ? -6.799 -6.493 13.328 1.00 74.25 75 ASP A O 1
ATOM 578 N N . ALA A 1 76 ? -4.672 -7.122 13.117 1.00 62.19 76 ALA A N 1
ATOM 579 C CA . ALA A 1 76 ? -4.726 -8.025 14.266 1.00 62.19 76 ALA A CA 1
ATOM 580 C C . ALA A 1 76 ? -4.885 -7.296 15.619 1.00 62.19 76 ALA A C 1
ATOM 582 O O . ALA A 1 76 ? -5.360 -7.903 16.577 1.00 62.19 76 ALA A O 1
ATOM 583 N N . HIS A 1 77 ? -4.502 -6.016 15.720 1.00 54.16 77 HIS A N 1
ATOM 584 C CA . HIS A 1 77 ? -4.612 -5.224 16.957 1.00 54.16 77 HIS A CA 1
ATOM 585 C C . HIS A 1 77 ? -5.908 -4.409 17.037 1.00 54.16 77 HIS A C 1
ATOM 587 O O . HIS A 1 77 ? -6.325 -4.039 18.131 1.00 54.16 77 HIS A O 1
ATOM 593 N N . THR A 1 78 ? -6.562 -4.129 15.908 1.00 54.66 78 THR A N 1
ATOM 594 C CA . THR A 1 78 ? -7.861 -3.435 15.873 1.00 54.66 78 THR A CA 1
ATOM 595 C C . THR A 1 78 ? -9.041 -4.369 16.149 1.00 54.66 78 THR A C 1
ATOM 597 O O . THR A 1 78 ? -10.141 -3.890 16.417 1.00 54.66 78 THR A O 1
ATOM 600 N N . HIS A 1 79 ? -8.809 -5.687 16.154 1.00 49.75 79 HIS A N 1
ATOM 601 C CA . HIS A 1 79 ? -9.822 -6.714 16.400 1.00 49.75 79 HIS A CA 1
ATOM 602 C C . HIS A 1 79 ? -9.572 -7.542 17.680 1.00 49.75 79 HIS A C 1
ATOM 604 O O . HIS A 1 79 ? -9.909 -8.724 17.736 1.00 49.75 79 HIS A O 1
ATOM 610 N N . THR A 1 80 ? -9.005 -6.947 18.736 1.00 34.72 80 THR A N 1
ATOM 611 C CA . THR A 1 80 ? -9.147 -7.496 20.100 1.00 34.72 80 THR A CA 1
ATOM 612 C C . THR A 1 80 ? -10.547 -7.165 20.639 1.00 34.72 80 THR A C 1
ATOM 614 O O . THR A 1 80 ? -10.911 -5.989 20.583 1.00 34.72 80 THR A O 1
ATOM 617 N N . PRO A 1 81 ? -11.340 -8.152 21.109 1.00 49.84 81 PRO A N 1
ATOM 618 C CA . PRO A 1 81 ? -12.669 -7.912 21.678 1.00 49.84 81 PRO A CA 1
ATOM 619 C C . PRO A 1 81 ? -12.638 -7.052 22.947 1.00 49.84 81 PRO A C 1
ATOM 621 O O . PRO A 1 81 ? -11.604 -7.070 23.657 1.00 49.84 81 PRO A O 1
#

Secondary structure (DSSP, 8-state):
-PPPGGG-HHHHHHTT--EEEETTTT-STT---GGGGTTS--EEEE--STT-TT---HHHHHHHHHHHHHHHHHHHHHT--

pLDDT: mean 82.48, std 15.12, range [34.72, 97.19]

Sequence (81 aa):
MSEAVARDKALLSSLCITHIVNSVDGCHRISTGPGYYSDLPVEYYGVGPPDDPEFNLQPHFNPTADFINTALKQDAHTHTP

Radius of gyration: 14.06 Å; chains: 1; bounding box: 32×18×41 Å

Foldseek 3Di:
DDDDPVLPVVNCVVVVPAEDEAQAAPEPVPPDDPVSCVVPNHHYHYHDHPDDPPDDCVVVVVVVVVVVVVVVVVVVVVPDD